Protein AF-K9W6S7-F1 (afdb_monomer_lite)

Radius of gyration: 13.11 Å; chains: 1; bounding box: 35×31×25 Å

pLDDT: mean 91.38, std 15.38, range [40.34, 98.69]

Organism: NCBI:txid1173022

InterPro domains:
  IPR054181 Domain of unknown function DUF6888 [PF21828] (11-64)

Secondary structure (DSSP, 8-state):
---------PPPHHHHHHHHHHHHHHHHTTPPEEEEEEETTTTEEEEEETTTEEEEE-TTS-EEE-

Foldseek 3Di:
DDDDPDPPLDQAPLLVVLVVVVVVVCVVVVKAWDDWDQDPVQRWIWTDIHPQWIKIAHSNNDIDTD

Structure (mmCIF, N/CA/C/O backbone):
data_AF-K9W6S7-F1
#
_entry.id   AF-K9W6S7-F1
#
loop_
_atom_site.group_PDB
_atom_site.id
_atom_site.type_symbol
_atom_site.label_atom_id
_atom_site.label_alt_id
_atom_site.label_comp_id
_atom_site.label_asym_id
_atom_site.label_entity_id
_atom_site.label_seq_id
_atom_site.pdbx_PDB_ins_code
_atom_site.Cartn_x
_atom_site.Cartn_y
_atom_site.Cartn_z
_atom_site.occupancy
_atom_site.B_iso_or_equiv
_atom_site.auth_seq_id
_atom_site.auth_comp_id
_atom_site.auth_asym_id
_atom_site.auth_atom_id
_atom_site.pdbx_PDB_model_num
ATOM 1 N N . MET A 1 1 ? 19.042 -22.118 3.927 1.00 40.34 1 MET A N 1
ATOM 2 C CA . MET A 1 1 ? 17.816 -22.855 3.554 1.00 40.34 1 MET A CA 1
ATOM 3 C C . MET A 1 1 ? 16.730 -21.792 3.486 1.00 40.34 1 MET A C 1
ATOM 5 O O . MET A 1 1 ? 16.385 -21.277 4.533 1.00 40.34 1 MET A O 1
ATOM 9 N N . VAL A 1 2 ? 16.328 -21.253 2.340 1.00 49.78 2 VAL A N 1
ATOM 10 C CA . VAL A 1 2 ? 16.148 -21.828 0.999 1.00 49.78 2 VAL A CA 1
ATOM 11 C C . VAL A 1 2 ? 16.956 -21.015 -0.030 1.00 49.78 2 VAL A C 1
ATOM 13 O O . VAL A 1 2 ? 16.993 -19.794 0.050 1.00 49.78 2 VAL A O 1
ATOM 16 N N . TYR A 1 3 ? 17.648 -21.703 -0.942 1.00 50.12 3 TYR A N 1
ATOM 17 C CA . TYR A 1 3 ? 18.195 -21.140 -2.182 1.00 50.12 3 TYR A CA 1
ATOM 18 C C . TYR A 1 3 ? 17.232 -21.551 -3.300 1.00 50.12 3 TYR A C 1
ATOM 20 O O . TYR A 1 3 ? 17.052 -22.748 -3.515 1.00 50.12 3 TYR A O 1
ATOM 28 N N . GLY A 1 4 ? 16.636 -20.585 -3.992 1.00 46.84 4 GLY A N 1
ATOM 29 C CA . GLY A 1 4 ? 15.809 -20.802 -5.175 1.00 46.84 4 GLY A CA 1
ATOM 30 C C . GLY A 1 4 ? 15.664 -19.482 -5.921 1.00 46.84 4 GLY A C 1
ATOM 31 O O . GLY A 1 4 ? 15.218 -18.501 -5.335 1.00 46.84 4 GLY A O 1
ATOM 32 N N . ASN A 1 5 ? 16.106 -19.439 -7.179 1.00 53.06 5 ASN A N 1
ATOM 33 C CA . ASN A 1 5 ? 15.758 -18.375 -8.119 1.00 53.06 5 ASN A CA 1
ATOM 34 C C . ASN A 1 5 ? 14.272 -18.524 -8.455 1.00 53.06 5 ASN A C 1
ATOM 36 O O . ASN A 1 5 ? 13.912 -19.120 -9.465 1.00 53.06 5 ASN A O 1
ATOM 40 N N . GLU A 1 6 ? 13.420 -18.061 -7.557 1.00 51.81 6 GLU A N 1
ATOM 41 C CA . GLU A 1 6 ? 12.033 -17.766 -7.866 1.00 51.81 6 GLU A CA 1
ATOM 42 C C . GLU A 1 6 ? 12.056 -16.289 -8.246 1.00 51.81 6 GLU A C 1
ATOM 44 O O . GLU A 1 6 ? 12.510 -15.465 -7.448 1.00 51.81 6 GLU A O 1
ATOM 49 N N . ASP A 1 7 ? 11.672 -15.953 -9.477 1.00 55.06 7 ASP A N 1
ATOM 50 C CA . ASP A 1 7 ? 11.305 -14.580 -9.812 1.00 55.06 7 ASP A CA 1
ATOM 51 C C . ASP A 1 7 ? 10.151 -14.215 -8.870 1.00 55.06 7 ASP A C 1
ATOM 53 O O . ASP A 1 7 ? 8.989 -14.476 -9.172 1.00 55.06 7 ASP A O 1
ATOM 57 N N . ILE A 1 8 ? 10.468 -13.716 -7.669 1.00 62.09 8 ILE A N 1
ATOM 58 C CA . ILE A 1 8 ? 9.479 -13.157 -6.757 1.00 62.09 8 ILE A CA 1
ATOM 59 C C . ILE A 1 8 ? 8.845 -12.044 -7.574 1.00 62.09 8 ILE A C 1
ATOM 61 O O . ILE A 1 8 ? 9.516 -11.054 -7.878 1.00 62.09 8 ILE A O 1
ATOM 65 N N . ASP A 1 9 ? 7.595 -12.236 -7.994 1.00 78.19 9 ASP A N 1
ATOM 66 C CA . ASP A 1 9 ? 6.856 -11.195 -8.689 1.00 78.19 9 ASP A CA 1
ATOM 67 C C . ASP A 1 9 ? 6.702 -10.072 -7.661 1.00 78.19 9 ASP A C 1
ATOM 69 O O . ASP A 1 9 ? 5.973 -10.167 -6.672 1.00 78.19 9 ASP A O 1
ATOM 73 N N . LEU A 1 10 ? 7.562 -9.068 -7.801 1.00 89.75 10 LEU A N 1
ATOM 74 C CA . LEU A 1 10 ? 7.629 -7.930 -6.909 1.00 89.75 10 LEU A CA 1
ATOM 75 C C . LEU A 1 10 ? 6.752 -6.828 -7.499 1.00 89.75 10 LEU A C 1
ATOM 77 O O . LEU A 1 10 ? 6.783 -6.591 -8.714 1.00 89.75 10 LEU A O 1
ATOM 81 N N . PRO A 1 11 ? 6.010 -6.091 -6.656 1.00 94.44 11 PRO A N 1
ATOM 82 C CA . PRO A 1 11 ? 5.406 -4.853 -7.108 1.00 94.44 11 PRO A CA 1
ATOM 83 C C . PRO A 1 11 ? 6.500 -3.907 -7.616 1.00 94.44 11 PRO A C 1
ATOM 85 O O . PRO A 1 11 ? 7.623 -3.884 -7.103 1.00 94.44 11 PRO A O 1
ATOM 88 N N . SER A 1 12 ? 6.168 -3.093 -8.615 1.00 96.56 12 SER A N 1
ATOM 89 C CA . SER A 1 12 ? 7.070 -2.039 -9.069 1.00 96.56 12 SER A CA 1
ATOM 90 C C . SER A 1 12 ? 7.362 -1.051 -7.932 1.00 96.56 12 SER A C 1
ATOM 92 O O . SER A 1 12 ? 6.580 -0.901 -6.988 1.00 96.56 12 SER A O 1
ATOM 94 N N . GLY A 1 13 ? 8.468 -0.310 -8.037 1.00 97.25 13 GLY A N 1
ATOM 95 C CA . GLY A 1 13 ? 8.766 0.757 -7.075 1.00 97.25 13 GLY A CA 1
ATOM 96 C C . GLY A 1 13 ? 7.639 1.797 -6.983 1.00 97.25 13 GLY A C 1
ATOM 97 O O . GLY A 1 13 ? 7.293 2.243 -5.890 1.00 97.25 13 GLY A O 1
ATOM 98 N N . GLU A 1 14 ? 7.007 2.123 -8.114 1.00 98.19 14 GLU A N 1
ATOM 99 C CA . GLU A 1 14 ? 5.872 3.051 -8.179 1.00 98.19 14 GLU A CA 1
ATOM 100 C C . GLU A 1 14 ? 4.637 2.497 -7.451 1.00 98.19 14 GLU A C 1
ATOM 102 O O . GLU A 1 14 ? 3.973 3.233 -6.716 1.00 98.19 14 GLU A O 1
ATOM 107 N N . GLN A 1 15 ? 4.367 1.192 -7.578 1.00 98.25 15 GLN A N 1
ATOM 108 C CA . GLN A 1 15 ? 3.320 0.511 -6.813 1.00 98.25 15 GLN A CA 1
ATOM 109 C C . GLN A 1 15 ? 3.622 0.505 -5.319 1.00 98.25 15 GLN A C 1
ATOM 111 O O . GLN A 1 15 ? 2.726 0.792 -4.531 1.00 98.25 15 GLN A O 1
ATOM 116 N N . GLY A 1 16 ? 4.866 0.225 -4.922 1.00 97.94 16 GLY A N 1
ATOM 117 C CA . GLY A 1 16 ? 5.275 0.233 -3.517 1.00 97.94 16 GLY A CA 1
ATOM 118 C C . GLY A 1 16 ? 5.042 1.594 -2.860 1.00 97.94 16 GLY A C 1
ATOM 119 O O . GLY A 1 16 ? 4.396 1.680 -1.815 1.00 97.94 16 GLY A O 1
ATOM 120 N N . ILE A 1 17 ? 5.483 2.672 -3.517 1.00 98.44 17 ILE A N 1
ATOM 121 C CA . ILE A 1 17 ? 5.264 4.045 -3.039 1.00 98.44 17 ILE A CA 1
ATOM 122 C C . ILE A 1 17 ? 3.765 4.354 -2.959 1.00 98.44 17 ILE A C 1
ATOM 124 O O . ILE A 1 17 ? 3.285 4.833 -1.928 1.00 98.44 17 ILE A O 1
ATOM 128 N N . ARG A 1 18 ? 3.002 4.059 -4.021 1.00 98.69 18 ARG A N 1
ATOM 129 C CA . ARG A 1 18 ? 1.562 4.340 -4.046 1.00 98.69 18 ARG A CA 1
ATOM 130 C C . ARG A 1 18 ? 0.805 3.548 -2.981 1.00 98.69 18 ARG A C 1
ATOM 132 O O . ARG A 1 18 ? -0.070 4.113 -2.328 1.00 98.69 18 ARG A O 1
ATOM 139 N N . CYS A 1 19 ? 1.159 2.282 -2.780 1.00 98.50 19 CYS A N 1
ATOM 140 C CA . CYS A 1 19 ? 0.566 1.411 -1.774 1.00 98.50 19 CYS A CA 1
ATOM 141 C C . CYS A 1 19 ? 0.739 1.996 -0.371 1.00 98.50 19 CYS A C 1
ATOM 143 O O . CYS A 1 19 ? -0.242 2.110 0.355 1.00 98.50 19 CYS A O 1
ATOM 145 N N . VAL A 1 20 ? 1.948 2.435 -0.002 1.00 98.62 20 VAL A N 1
ATOM 146 C CA . VAL A 1 20 ? 2.200 3.036 1.321 1.00 98.62 20 VAL A CA 1
ATOM 147 C C . VAL A 1 20 ? 1.367 4.307 1.528 1.00 98.62 20 VAL A C 1
ATOM 149 O O . VAL A 1 20 ? 0.751 4.462 2.581 1.00 98.62 20 VAL A O 1
ATOM 152 N N . ILE A 1 21 ? 1.278 5.180 0.517 1.00 98.62 21 ILE A N 1
ATOM 153 C CA . ILE A 1 21 ? 0.476 6.417 0.577 1.00 98.62 21 ILE A CA 1
ATOM 154 C C . ILE A 1 21 ? -1.017 6.112 0.786 1.00 98.62 21 ILE A C 1
ATOM 156 O O . ILE A 1 21 ? -1.693 6.783 1.573 1.00 98.62 21 ILE A O 1
ATOM 160 N N . LEU A 1 22 ? -1.547 5.106 0.086 1.00 98.56 22 LEU A N 1
ATOM 161 C CA . LEU A 1 22 ? -2.952 4.711 0.197 1.00 98.56 22 LEU A CA 1
ATOM 162 C C . LEU A 1 22 ? -3.244 4.034 1.536 1.00 98.56 22 LEU A C 1
ATOM 164 O O . LEU A 1 22 ? -4.217 4.401 2.191 1.00 98.56 22 LEU A O 1
ATOM 168 N N . CYS A 1 23 ? -2.371 3.130 1.990 1.00 98.62 23 CYS A N 1
ATOM 169 C CA . CYS A 1 23 ? -2.471 2.529 3.318 1.00 98.62 23 CYS A CA 1
ATOM 170 C C . CYS A 1 23 ? -2.484 3.606 4.406 1.00 98.62 23 CYS A C 1
ATOM 172 O O . CYS A 1 23 ? -3.365 3.597 5.261 1.00 98.62 23 CYS A O 1
ATOM 174 N N . GLN A 1 24 ? -1.572 4.582 4.334 1.00 98.62 24 GLN A N 1
ATOM 175 C CA . GLN A 1 24 ? -1.546 5.700 5.274 1.00 98.62 24 GLN A CA 1
ATOM 176 C C . GLN A 1 24 ? -2.870 6.475 5.251 1.00 98.62 24 GLN A C 1
ATOM 178 O O . GLN A 1 24 ? -3.444 6.737 6.307 1.00 98.62 24 GLN A O 1
ATOM 183 N N . SER A 1 25 ? -3.383 6.798 4.061 1.00 98.19 25 SER A N 1
ATOM 184 C CA . SER A 1 25 ? -4.642 7.537 3.895 1.00 98.19 25 SER A CA 1
ATOM 185 C C . SER A 1 25 ? -5.837 6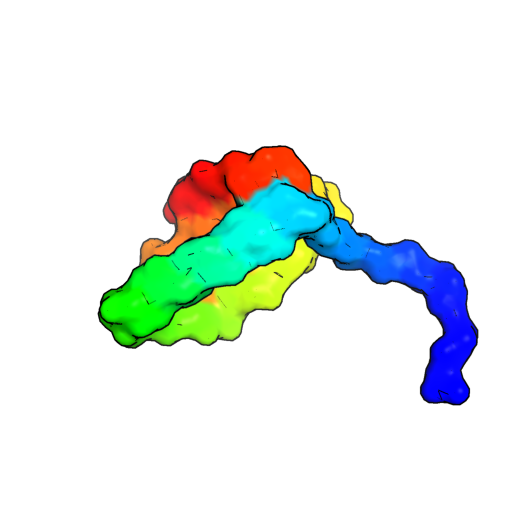.797 4.508 1.00 98.19 25 SER A C 1
ATOM 187 O O . SER A 1 25 ? -6.633 7.408 5.219 1.00 98.19 25 SER A O 1
ATOM 189 N N . LEU A 1 26 ? -5.920 5.477 4.313 1.00 98.56 26 LEU A N 1
ATOM 190 C CA . LEU A 1 26 ? -6.929 4.622 4.943 1.00 98.56 26 LEU A CA 1
ATOM 191 C C . LEU A 1 26 ? -6.774 4.624 6.470 1.00 98.56 26 LEU A C 1
ATOM 193 O O . LEU A 1 26 ? -7.732 4.909 7.190 1.00 98.56 26 LEU A O 1
ATOM 197 N N . THR A 1 27 ? -5.560 4.416 6.980 1.00 98.00 27 THR A N 1
ATOM 198 C CA . THR A 1 27 ? -5.317 4.370 8.431 1.00 98.00 2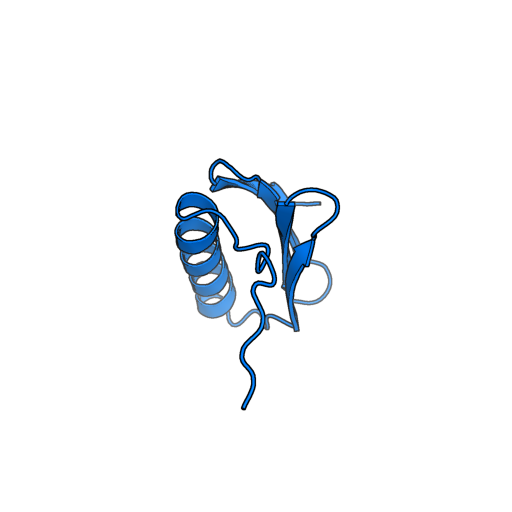7 THR A CA 1
ATOM 199 C C . THR A 1 27 ? -5.502 5.717 9.131 1.00 98.00 27 THR A C 1
ATOM 201 O O . THR A 1 27 ? -5.924 5.738 10.283 1.00 98.00 27 THR A O 1
ATOM 204 N N . ASN A 1 28 ? -5.292 6.846 8.444 1.00 98.38 28 ASN A N 1
ATOM 205 C CA . ASN A 1 28 ? -5.585 8.184 8.975 1.00 98.38 28 ASN A CA 1
ATOM 206 C C . ASN A 1 28 ? -7.080 8.375 9.275 1.00 98.38 28 ASN A C 1
ATOM 208 O O . ASN A 1 28 ? -7.444 9.188 10.119 1.00 98.38 28 ASN A O 1
ATOM 212 N N . THR A 1 29 ? -7.942 7.622 8.589 1.00 97.06 29 THR A N 1
ATOM 213 C CA . THR A 1 29 ? -9.392 7.589 8.837 1.00 97.06 29 THR A CA 1
ATOM 214 C C . THR A 1 29 ? -9.811 6.442 9.758 1.00 97.06 29 THR A C 1
ATOM 216 O O . THR A 1 29 ? -10.999 6.174 9.893 1.00 97.06 29 THR A O 1
ATOM 219 N N . PHE A 1 30 ? -8.849 5.754 10.387 1.00 97.06 30 PHE A N 1
ATOM 220 C CA . PHE A 1 30 ? -9.059 4.532 11.173 1.00 97.06 30 PHE A CA 1
ATOM 221 C C . PHE A 1 30 ? -9.744 3.399 10.395 1.00 97.06 30 PHE A C 1
ATOM 223 O O . PHE A 1 30 ? -10.320 2.491 10.993 1.00 97.06 30 PHE A O 1
ATOM 230 N N . THR A 1 31 ? -9.654 3.417 9.063 1.00 98.25 31 THR A N 1
ATOM 231 C CA . THR A 1 31 ? -10.206 2.347 8.233 1.00 98.25 31 THR A CA 1
ATOM 232 C C . THR A 1 31 ? -9.281 1.125 8.303 1.00 98.25 31 THR A C 1
ATOM 234 O O . THR A 1 31 ? -8.102 1.246 7.952 1.00 98.25 31 THR A O 1
ATOM 237 N N . PRO A 1 32 ? -9.769 -0.051 8.743 1.00 98.25 32 PRO A N 1
ATOM 238 C CA . PRO A 1 32 ? -8.958 -1.261 8.806 1.00 98.25 32 PRO A CA 1
ATOM 239 C C . PRO A 1 32 ? -8.613 -1.758 7.400 1.00 98.25 32 PRO A C 1
ATOM 241 O O . PRO A 1 32 ? -9.461 -1.766 6.511 1.00 98.25 32 PRO A O 1
ATOM 244 N N . ILE A 1 33 ? -7.371 -2.204 7.215 1.00 98.62 33 ILE A N 1
ATOM 245 C CA . ILE A 1 33 ? -6.903 -2.838 5.979 1.00 98.62 33 ILE A CA 1
ATOM 246 C C . ILE A 1 33 ? -6.896 -4.347 6.207 1.00 98.62 33 ILE A C 1
ATOM 248 O O . ILE A 1 33 ? -6.203 -4.832 7.100 1.0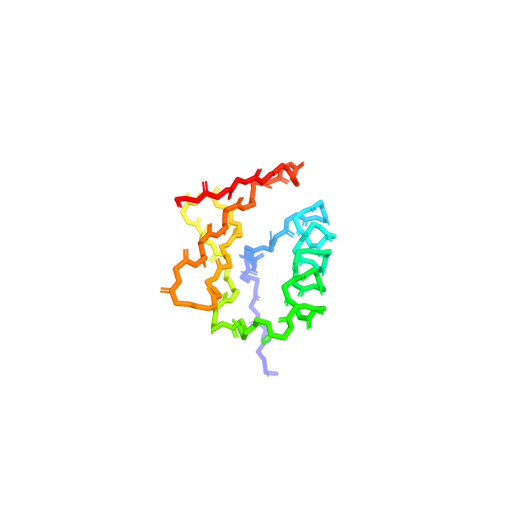0 98.62 33 ILE A O 1
ATOM 252 N N . TYR A 1 34 ? -7.667 -5.079 5.408 1.00 98.19 34 TYR A N 1
ATOM 253 C CA . TYR A 1 34 ? -7.811 -6.529 5.531 1.00 98.19 34 TYR A CA 1
ATOM 254 C C . TYR A 1 34 ? -6.810 -7.285 4.663 1.00 98.19 34 TYR A C 1
ATOM 256 O O . TYR A 1 34 ? -6.255 -8.290 5.100 1.00 98.19 34 TYR A O 1
ATOM 264 N N . VAL A 1 35 ? -6.570 -6.809 3.438 1.00 97.69 35 VAL A N 1
ATOM 265 C CA . VAL A 1 35 ? -5.681 -7.474 2.478 1.00 97.69 35 VAL A CA 1
ATOM 266 C C . VAL A 1 35 ? -4.877 -6.436 1.710 1.00 97.69 35 VAL A C 1
ATOM 268 O O . VAL A 1 35 ? -5.434 -5.461 1.216 1.00 97.69 35 VAL A O 1
ATOM 271 N N . VAL A 1 36 ? -3.578 -6.693 1.563 1.00 97.88 36 VAL A N 1
ATOM 272 C CA . VAL A 1 36 ? -2.714 -6.078 0.551 1.00 97.88 36 VAL A CA 1
ATOM 273 C C . VAL A 1 36 ? -2.013 -7.215 -0.177 1.00 97.88 36 VAL A C 1
ATOM 275 O O . VAL A 1 36 ? -1.344 -8.025 0.464 1.00 97.88 36 VAL A O 1
ATOM 278 N N . ARG A 1 37 ? -2.180 -7.315 -1.497 1.00 95.75 37 ARG A N 1
ATOM 279 C CA . ARG A 1 37 ? -1.558 -8.390 -2.285 1.00 95.75 37 ARG A CA 1
ATOM 280 C C . ARG A 1 37 ? -1.154 -7.928 -3.672 1.00 95.75 37 ARG A C 1
ATOM 282 O O . ARG A 1 37 ? -1.819 -7.076 -4.249 1.00 95.75 37 ARG A O 1
ATOM 289 N N . LEU A 1 38 ? -0.118 -8.551 -4.223 1.00 96.50 38 LEU A N 1
ATOM 290 C CA . LEU A 1 38 ? 0.126 -8.541 -5.659 1.00 96.50 38 LEU A CA 1
ATOM 291 C C . LEU A 1 38 ? -0.728 -9.640 -6.310 1.00 96.50 38 LEU A C 1
ATOM 293 O O . LEU A 1 38 ? -0.855 -10.748 -5.779 1.00 96.50 38 LEU A O 1
ATOM 297 N N . ASP A 1 39 ? -1.356 -9.325 -7.434 1.00 94.44 39 ASP A N 1
ATOM 298 C CA . ASP A 1 39 ? -1.959 -10.310 -8.322 1.00 94.44 39 ASP A CA 1
ATOM 299 C C . ASP A 1 39 ? -0.963 -10.676 -9.425 1.00 94.44 39 ASP A C 1
ATOM 301 O O . ASP A 1 39 ? -0.751 -9.901 -10.351 1.00 94.44 39 ASP A O 1
ATOM 305 N N . GLU A 1 40 ? -0.383 -11.870 -9.347 1.00 90.31 40 GLU A N 1
ATOM 306 C CA . GLU A 1 40 ? 0.632 -12.374 -10.286 1.00 90.31 40 GLU A CA 1
ATOM 307 C C . GLU A 1 40 ? 0.113 -12.506 -11.731 1.00 90.31 40 GLU A C 1
ATOM 309 O O . GLU A 1 40 ? 0.887 -12.498 -12.686 1.00 90.31 40 GLU A O 1
ATOM 314 N N . ARG A 1 41 ? -1.211 -12.588 -11.943 1.00 91.25 41 ARG A N 1
ATOM 315 C CA . ARG A 1 41 ? -1.784 -12.630 -13.302 1.00 91.25 41 ARG A CA 1
ATOM 316 C C . ARG A 1 41 ? -1.696 -11.290 -14.022 1.00 91.25 41 ARG A C 1
ATOM 318 O O . ARG A 1 41 ? -1.601 -11.266 -15.248 1.00 91.25 41 ARG A O 1
ATOM 325 N N . THR A 1 42 ? -1.817 -10.189 -13.285 1.00 94.50 42 THR A N 1
ATOM 326 C CA . THR A 1 42 ? -1.896 -8.825 -13.837 1.00 94.50 42 THR A CA 1
ATOM 327 C C . THR A 1 42 ? -0.670 -7.983 -13.490 1.00 94.50 42 THR A C 1
ATOM 329 O O . THR A 1 42 ? -0.362 -7.012 -14.180 1.00 94.50 42 THR A O 1
ATOM 332 N N . GLY A 1 43 ? 0.054 -8.358 -12.438 1.00 94.62 43 GLY A N 1
ATOM 333 C CA . GLY A 1 43 ? 1.087 -7.557 -11.800 1.00 94.62 43 GLY A CA 1
ATOM 334 C C . GLY A 1 43 ? 0.541 -6.343 -11.047 1.00 94.62 43 GLY A C 1
ATOM 335 O O . GLY A 1 43 ? 1.313 -5.429 -10.765 1.00 94.62 43 GLY A O 1
ATOM 336 N N . ASN A 1 44 ? -0.764 -6.280 -10.756 1.00 97.75 44 ASN A N 1
ATOM 337 C CA . ASN A 1 44 ? -1.382 -5.165 -10.036 1.00 97.75 44 ASN A CA 1
ATOM 338 C C . ASN A 1 44 ? -1.433 -5.436 -8.530 1.00 97.75 44 ASN A C 1
ATOM 340 O O . ASN A 1 44 ? -1.581 -6.577 -8.095 1.00 97.75 44 ASN A O 1
ATOM 344 N N . VAL A 1 45 ? -1.331 -4.380 -7.723 1.00 98.31 45 VAL A N 1
ATOM 345 C CA . VAL A 1 45 ? -1.512 -4.476 -6.269 1.00 98.31 45 VAL A CA 1
ATOM 346 C C . VAL A 1 45 ? -2.965 -4.183 -5.928 1.00 98.31 45 VAL A C 1
ATOM 348 O O . VAL A 1 45 ? -3.521 -3.199 -6.406 1.00 98.31 45 VAL A O 1
ATOM 351 N N . PHE A 1 46 ? -3.557 -5.006 -5.071 1.00 98.06 46 PHE A N 1
ATOM 352 C CA . PHE A 1 46 ? -4.911 -4.828 -4.563 1.00 98.06 46 PHE A CA 1
ATOM 353 C C . PHE A 1 46 ? -4.892 -4.532 -3.067 1.00 98.06 46 PHE A C 1
ATOM 355 O O . PHE A 1 46 ? -4.143 -5.167 -2.320 1.00 98.06 46 PHE A O 1
ATOM 362 N N . ILE A 1 47 ? -5.741 -3.596 -2.640 1.00 98.56 47 ILE A N 1
ATOM 363 C CA . ILE A 1 47 ? -6.009 -3.284 -1.235 1.00 98.56 47 ILE A CA 1
ATOM 364 C C . ILE A 1 47 ? -7.502 -3.490 -0.974 1.00 98.56 47 ILE A C 1
ATOM 366 O O . ILE A 1 47 ? -8.329 -2.878 -1.647 1.00 98.56 47 ILE A O 1
ATOM 370 N N . LEU A 1 48 ? -7.829 -4.318 0.019 1.00 98.50 48 LEU A N 1
ATOM 371 C CA . LEU A 1 48 ? -9.183 -4.472 0.556 1.00 98.50 48 LEU A CA 1
ATOM 372 C C . LEU A 1 48 ? -9.220 -3.864 1.957 1.00 98.50 48 LEU A C 1
ATOM 374 O O . LEU A 1 48 ? -8.426 -4.254 2.820 1.00 98.50 48 LEU A O 1
ATOM 378 N N . ALA A 1 49 ? -10.116 -2.908 2.183 1.00 98.50 49 ALA A N 1
ATOM 379 C CA . ALA A 1 49 ? -10.202 -2.158 3.430 1.00 98.50 49 ALA A CA 1
ATOM 380 C C . ALA A 1 49 ? -11.649 -1.776 3.765 1.00 98.50 49 ALA A C 1
ATOM 382 O O . ALA A 1 49 ? -12.466 -1.556 2.874 1.00 98.50 49 ALA A O 1
ATOM 383 N N . GLY A 1 50 ? -11.957 -1.665 5.058 1.00 97.50 50 GLY A N 1
ATOM 384 C CA . GLY A 1 50 ? -13.315 -1.383 5.532 1.00 97.50 50 GLY A CA 1
ATOM 385 C C . GLY A 1 50 ? -14.377 -2.312 4.923 1.00 97.50 50 GLY A C 1
ATOM 386 O O . GLY A 1 50 ? -14.076 -3.379 4.394 1.00 97.50 50 GLY A O 1
ATOM 387 N N . ASP A 1 51 ? -15.636 -1.899 4.981 1.00 95.50 51 ASP A N 1
ATOM 388 C CA . ASP A 1 51 ? -16.735 -2.777 4.563 1.00 95.50 51 ASP A CA 1
ATOM 389 C C . ASP A 1 51 ? -16.845 -2.926 3.032 1.00 95.50 51 ASP A C 1
ATOM 391 O O . ASP A 1 51 ? -17.382 -3.917 2.540 1.00 95.50 51 ASP A O 1
ATOM 395 N N . ASN A 1 52 ? -16.343 -1.947 2.268 1.00 95.94 52 ASN A N 1
ATOM 396 C CA . ASN A 1 52 ? -16.565 -1.863 0.821 1.00 95.94 52 ASN A CA 1
ATOM 397 C C . ASN A 1 52 ? -15.560 -0.944 0.098 1.00 95.94 52 ASN A C 1
ATOM 399 O O . ASN A 1 52 ? -15.922 -0.263 -0.861 1.00 95.94 52 ASN A O 1
ATOM 403 N N . ILE A 1 53 ? -14.305 -0.884 0.567 1.00 98.19 53 ILE A N 1
ATOM 404 C CA . ILE A 1 53 ? -13.224 -0.209 -0.164 1.00 98.19 53 ILE A CA 1
ATOM 405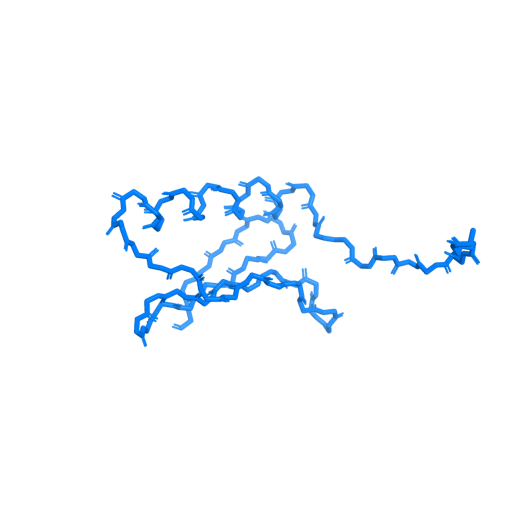 C C . ILE A 1 53 ? -12.329 -1.253 -0.821 1.00 98.19 53 ILE A C 1
ATOM 407 O O . ILE A 1 53 ? -11.632 -2.021 -0.155 1.00 98.19 53 ILE A O 1
ATOM 411 N N . GLU A 1 54 ? -12.302 -1.204 -2.146 1.00 98.31 54 GLU A N 1
ATOM 412 C CA . GLU A 1 54 ? -11.431 -2.009 -2.989 1.00 98.31 54 GLU A CA 1
ATOM 413 C C . GLU A 1 54 ? -10.605 -1.073 -3.869 1.00 98.31 54 GLU A C 1
ATOM 415 O O . GLU A 1 54 ? -11.146 -0.196 -4.544 1.00 98.31 54 GLU A O 1
ATOM 420 N N . ILE A 1 55 ? -9.282 -1.216 -3.828 1.00 98.62 55 ILE A N 1
ATOM 421 C CA . ILE A 1 55 ? -8.363 -0.381 -4.602 1.00 98.62 55 ILE A CA 1
ATOM 422 C C . ILE A 1 55 ? -7.446 -1.270 -5.428 1.00 98.62 55 ILE A C 1
ATOM 424 O O . ILE A 1 55 ? -6.830 -2.192 -4.900 1.00 98.62 55 ILE A O 1
ATOM 428 N N . GLU A 1 56 ? -7.304 -0.935 -6.707 1.00 98.69 56 GLU A N 1
ATOM 429 C CA . GLU A 1 56 ? -6.335 -1.528 -7.626 1.00 98.69 56 GLU A CA 1
ATOM 430 C C . GLU A 1 56 ? -5.249 -0.500 -7.964 1.00 98.69 56 GLU A C 1
ATOM 432 O O . GLU A 1 56 ? -5.553 0.641 -8.321 1.00 98.69 56 GLU A O 1
ATOM 437 N N . ILE A 1 57 ? -3.982 -0.906 -7.877 1.00 98.69 57 ILE A N 1
ATOM 438 C CA . ILE A 1 57 ? -2.804 -0.108 -8.220 1.00 98.69 57 ILE A CA 1
ATOM 439 C C . ILE A 1 57 ? -2.075 -0.779 -9.385 1.00 98.69 57 ILE A C 1
ATOM 441 O O . ILE A 1 57 ? -1.491 -1.860 -9.248 1.00 98.69 57 ILE A O 1
ATOM 445 N N . TYR A 1 58 ? -2.062 -0.102 -10.527 1.00 98.25 58 TYR A N 1
ATOM 446 C CA . TYR A 1 58 ? -1.381 -0.538 -11.739 1.00 98.25 58 TYR A CA 1
ATOM 447 C C . TYR A 1 58 ? 0.143 -0.498 -11.592 1.00 98.25 58 TYR A C 1
ATOM 449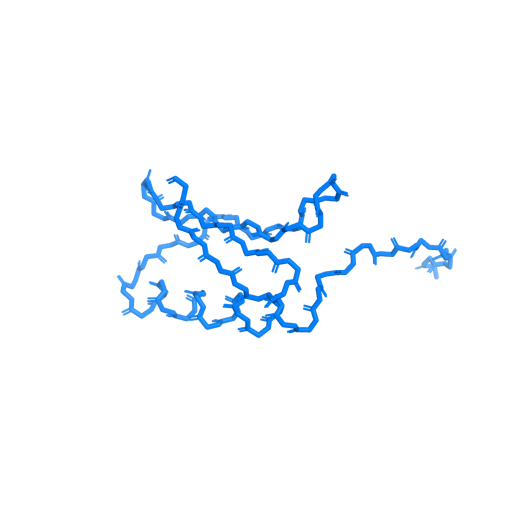 O O . TYR A 1 58 ? 0.676 0.261 -10.781 1.00 98.25 58 TYR A O 1
ATOM 457 N N . ARG A 1 59 ? 0.866 -1.254 -12.434 1.00 96.62 59 ARG A N 1
ATOM 458 C CA . ARG A 1 59 ? 2.349 -1.281 -12.472 1.00 96.62 59 ARG A CA 1
ATOM 459 C C . ARG A 1 59 ? 3.005 0.108 -12.532 1.00 96.62 59 ARG A C 1
ATOM 461 O O . ARG A 1 59 ? 4.114 0.254 -12.031 1.00 96.62 59 ARG A O 1
ATOM 468 N N . ASN A 1 60 ? 2.333 1.110 -13.102 1.00 97.25 60 ASN A N 1
ATOM 469 C CA . ASN A 1 60 ? 2.823 2.490 -13.212 1.00 97.25 60 ASN A CA 1
ATOM 470 C C . ASN A 1 60 ? 2.436 3.407 -12.021 1.00 97.25 60 ASN A C 1
ATOM 472 O O . ASN A 1 60 ? 2.441 4.634 -12.125 1.00 97.25 60 ASN A O 1
ATOM 476 N N . GLY A 1 61 ? 1.945 2.830 -10.920 1.00 97.44 61 GLY A N 1
ATOM 477 C CA . GLY A 1 61 ? 1.536 3.570 -9.725 1.00 97.44 61 GLY A CA 1
ATOM 478 C C . GLY A 1 61 ? 0.260 4.411 -9.868 1.00 97.44 61 GLY A C 1
A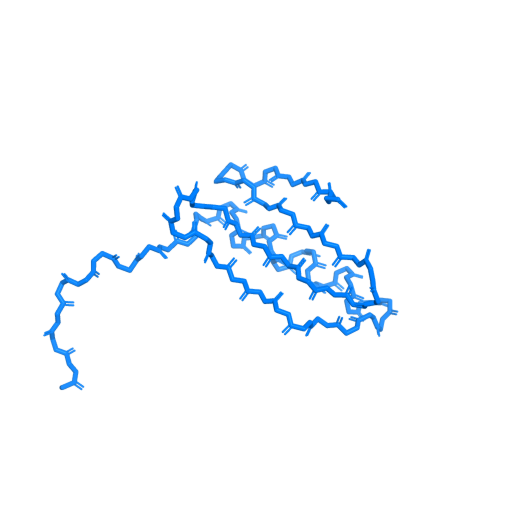TOM 479 O O . GLY A 1 61 ? -0.114 5.102 -8.911 1.00 97.44 61 GLY A O 1
ATOM 480 N N . LEU A 1 62 ? -0.426 4.381 -11.018 1.00 98.44 62 LEU A N 1
ATOM 481 C CA . LEU A 1 62 ? -1.811 4.846 -11.113 1.00 98.44 62 LEU A CA 1
ATOM 482 C C . LEU A 1 62 ? -2.719 3.875 -10.359 1.00 98.44 62 LEU A C 1
ATOM 484 O O . LEU A 1 62 ? -2.423 2.688 -10.253 1.00 98.44 62 LEU A O 1
ATOM 488 N N . TRP A 1 63 ? -3.830 4.376 -9.830 1.00 98.56 63 TRP A N 1
ATOM 489 C CA . TRP A 1 63 ? -4.744 3.569 -9.032 1.00 98.56 63 TRP A CA 1
ATOM 490 C C . TRP A 1 63 ? -6.192 4.001 -9.237 1.00 98.56 63 TRP A C 1
ATOM 492 O O . TRP A 1 63 ? -6.454 5.126 -9.673 1.00 98.56 63 TRP A O 1
ATOM 502 N N . ARG A 1 64 ? -7.122 3.103 -8.918 1.00 98.50 64 ARG A N 1
ATOM 503 C CA . ARG A 1 64 ? -8.567 3.353 -8.949 1.00 98.50 64 ARG A CA 1
ATOM 504 C C . ARG A 1 64 ? -9.282 2.594 -7.837 1.00 98.50 64 ARG A C 1
ATOM 506 O O . ARG A 1 64 ? -8.767 1.587 -7.356 1.00 98.50 64 ARG A O 1
ATOM 513 N N . PHE A 1 65 ? -10.480 3.054 -7.494 1.00 97.94 65 PHE A N 1
ATOM 514 C CA . PHE A 1 65 ? -11.455 2.216 -6.799 1.00 97.94 65 PHE A CA 1
ATOM 515 C C . PHE A 1 65 ? -12.066 1.205 -7.775 1.00 97.94 65 PHE A C 1
ATOM 517 O O . PHE A 1 65 ? -12.159 1.495 -8.976 1.00 97.94 65 PHE A O 1
ATOM 524 N N . LEU A 1 66 ? -12.451 0.042 -7.254 1.00 95.38 66 LEU A N 1
ATOM 525 C CA . LEU A 1 66 ? -13.217 -0.977 -7.973 1.00 95.38 66 LEU A CA 1
ATOM 526 C C . LEU A 1 66 ? -14.700 -0.919 -7.605 1.00 95.38 66 LEU A C 1
ATOM 528 O O . LEU A 1 66 ? -15.009 -0.496 -6.469 1.00 95.38 66 LEU A O 1
#

Sequence (66 aa):
MVYGNEDIDLPSGEQGIRCVILCQSLTNTFTPIYVVRLDERTGNVFILAGDNIEIEIYRNGLWRFL